Protein AF-A0A940NZF3-F1 (afdb_monomer_lite)

Radius of gyration: 13.32 Å; chains: 1; bounding box: 36×22×29 Å

Secondary structure (DSSP, 8-state):
-EEEEEEES--S---TT--SPP-S-B--HHHHHHHHHHHHTT-S--EEEEEES-GGGGHHHHHHHHHHHHHHHT-

Sequence (75 aa):
MNLTLHLTENCNMDCAYCTRVKQPVRMTEDVLDAACDLAFSQGNAAGFCFFGGEPLLELPLIERAIRRSKAKSAE

Foldseek 3Di:
DEDEDAQAQAAPDDDPPDPGDHDGDGDDLVNLLVVLCVQCVPHLDGHYHYDHHDSVVVVVSVVSSVVSSVVSNVD

Structure (mmCIF, N/CA/C/O backbone):
data_AF-A0A940NZF3-F1
#
_entry.id   AF-A0A940NZF3-F1
#
loop_
_atom_site.group_PDB
_atom_site.id
_atom_site.type_symbol
_atom_site.label_atom_id
_atom_site.label_alt_id
_atom_site.label_comp_id
_atom_site.label_asym_id
_atom_site.label_entity_id
_atom_site.label_seq_id
_atom_site.pdbx_PDB_ins_code
_atom_site.Cartn_x
_atom_site.Cartn_y
_atom_site.Cartn_z
_atom_site.occupancy
_atom_site.B_iso_or_equiv
_atom_site.auth_seq_id
_atom_site.auth_comp_id
_atom_site.auth_asym_id
_atom_site.auth_atom_id
_atom_site.pdbx_PDB_model_num
ATOM 1 N N . MET A 1 1 ? -9.132 -5.902 11.874 1.00 93.25 1 MET A N 1
ATOM 2 C CA . MET A 1 1 ? -8.519 -6.946 11.004 1.00 93.25 1 MET A CA 1
ATOM 3 C C . MET A 1 1 ? -7.181 -6.447 10.458 1.00 93.25 1 MET A C 1
ATOM 5 O O . MET A 1 1 ? -7.018 -5.237 10.379 1.00 93.25 1 MET A O 1
ATOM 9 N N . ASN A 1 2 ? -6.238 -7.326 10.088 1.00 95.25 2 ASN A N 1
ATOM 10 C CA . ASN A 1 2 ? -4.961 -6.916 9.481 1.00 95.25 2 ASN A CA 1
ATOM 11 C C . ASN A 1 2 ? -4.942 -7.222 7.979 1.00 95.25 2 ASN A C 1
ATOM 13 O O . ASN A 1 2 ? -5.167 -8.371 7.605 1.00 95.25 2 ASN A O 1
ATOM 17 N N . LEU A 1 3 ? -4.649 -6.223 7.143 1.00 97.62 3 LEU A N 1
ATOM 18 C CA . LEU A 1 3 ? -4.541 -6.367 5.688 1.00 97.62 3 LEU A CA 1
ATOM 19 C C . LEU A 1 3 ? -3.153 -5.955 5.186 1.00 97.62 3 LEU A C 1
ATOM 21 O O . LEU A 1 3 ? -2.620 -4.917 5.582 1.00 97.62 3 LEU A O 1
ATOM 25 N N . THR A 1 4 ? -2.605 -6.739 4.257 1.00 98.19 4 THR A N 1
ATOM 26 C CA . THR A 1 4 ? -1.418 -6.369 3.476 1.00 98.19 4 THR A CA 1
ATOM 27 C C . THR A 1 4 ? -1.868 -5.877 2.107 1.00 98.19 4 THR A C 1
ATOM 29 O O . THR A 1 4 ? -2.424 -6.644 1.322 1.00 98.19 4 THR A O 1
ATOM 32 N N . LEU A 1 5 ? -1.649 -4.595 1.826 1.00 98.19 5 LEU A N 1
ATOM 33 C CA . LEU A 1 5 ? -2.117 -3.927 0.618 1.00 98.19 5 LEU A CA 1
ATOM 34 C C . LEU A 1 5 ? -0.972 -3.776 -0.377 1.00 98.19 5 LEU A C 1
ATOM 36 O O . LEU A 1 5 ? -0.042 -3.010 -0.148 1.00 98.19 5 LEU A O 1
ATOM 40 N N . HIS A 1 6 ? -1.071 -4.492 -1.490 1.00 97.75 6 HIS A N 1
ATOM 41 C CA . HIS A 1 6 ? -0.185 -4.350 -2.640 1.00 97.75 6 HIS A CA 1
ATOM 42 C C . HIS A 1 6 ? -0.557 -3.097 -3.443 1.00 97.75 6 HIS A C 1
ATOM 44 O O . HIS A 1 6 ? -1.423 -3.155 -4.313 1.00 97.75 6 HIS A O 1
ATOM 50 N N . LEU A 1 7 ? 0.055 -1.953 -3.128 1.00 98.38 7 LEU A N 1
ATOM 51 C CA . LEU A 1 7 ? -0.311 -0.668 -3.744 1.00 98.38 7 LEU A CA 1
ATOM 52 C C . LEU A 1 7 ? 0.127 -0.574 -5.205 1.00 98.38 7 LEU A C 1
ATOM 54 O O . LEU A 1 7 ? -0.550 0.027 -6.035 1.00 98.38 7 LEU A O 1
ATOM 58 N N . THR A 1 8 ? 1.265 -1.179 -5.517 1.00 98.31 8 THR A N 1
ATOM 59 C CA . THR A 1 8 ? 1.852 -1.202 -6.851 1.00 98.31 8 THR A CA 1
ATOM 60 C C . THR A 1 8 ? 2.750 -2.418 -6.980 1.00 98.31 8 THR A C 1
ATOM 62 O O . THR A 1 8 ? 3.345 -2.847 -5.997 1.00 98.31 8 THR A O 1
ATOM 65 N N . GLU A 1 9 ? 2.882 -2.970 -8.178 1.00 97.50 9 GLU A N 1
ATOM 66 C CA . GLU A 1 9 ? 3.916 -3.968 -8.489 1.00 97.50 9 GLU A CA 1
ATOM 67 C C . GLU A 1 9 ? 5.159 -3.313 -9.124 1.00 97.50 9 GLU A C 1
ATOM 69 O O . GLU A 1 9 ? 6.113 -3.997 -9.499 1.00 97.50 9 GLU A O 1
ATOM 74 N N . ASN A 1 10 ? 5.180 -1.980 -9.245 1.00 97.69 10 ASN A N 1
ATOM 75 C CA . ASN A 1 10 ? 6.348 -1.235 -9.701 1.00 97.69 10 ASN A CA 1
ATOM 76 C C . ASN A 1 10 ? 7.339 -1.015 -8.548 1.00 97.69 10 ASN A C 1
ATOM 78 O O . ASN A 1 10 ? 6.940 -0.769 -7.411 1.00 97.69 10 ASN A O 1
ATOM 82 N N . CYS A 1 11 ? 8.638 -1.063 -8.836 1.00 97.56 11 CYS A N 1
ATOM 83 C CA . CYS A 1 11 ? 9.698 -0.814 -7.861 1.00 97.56 11 CYS A CA 1
ATOM 84 C C . CYS A 1 11 ? 10.839 -0.040 -8.525 1.00 97.56 11 CYS A C 1
ATOM 86 O O . CYS A 1 11 ? 11.211 -0.333 -9.660 1.00 97.56 11 CYS A O 1
ATOM 88 N N . ASN A 1 12 ? 11.407 0.934 -7.818 1.00 97.25 12 ASN A N 1
ATOM 89 C CA . ASN A 1 12 ? 12.547 1.732 -8.281 1.00 97.25 12 ASN A CA 1
ATOM 90 C C . ASN A 1 12 ? 13.911 1.048 -8.045 1.00 97.25 12 ASN A C 1
ATOM 92 O O . ASN A 1 12 ? 14.945 1.637 -8.354 1.00 97.25 12 ASN A O 1
ATOM 96 N N . MET A 1 13 ? 13.925 -0.178 -7.512 1.00 96.94 13 MET A N 1
ATOM 97 C CA . MET A 1 13 ? 15.119 -1.008 -7.322 1.00 96.94 13 MET A CA 1
ATOM 98 C C . MET A 1 13 ? 14.954 -2.376 -7.984 1.00 96.94 13 MET A C 1
ATOM 100 O O . MET A 1 13 ? 13.835 -2.849 -8.160 1.00 96.94 13 MET A O 1
ATOM 104 N N . ASP A 1 14 ? 16.069 -3.046 -8.293 1.00 96.06 14 ASP A N 1
ATOM 105 C CA . ASP A 1 14 ? 16.109 -4.387 -8.895 1.00 96.06 14 ASP A CA 1
ATOM 106 C C . ASP A 1 14 ? 16.891 -5.386 -8.027 1.00 96.06 14 ASP A C 1
ATOM 108 O O . ASP A 1 14 ? 17.944 -5.899 -8.396 1.00 96.06 14 ASP A O 1
ATOM 112 N N . CYS A 1 15 ? 16.403 -5.615 -6.805 1.00 97.06 15 CYS A N 1
ATOM 113 C CA . CYS A 1 15 ? 17.063 -6.501 -5.847 1.00 97.06 15 CYS A CA 1
ATOM 114 C C . CYS A 1 15 ? 17.172 -7.937 -6.390 1.00 97.06 15 CYS A C 1
ATOM 116 O O . CYS A 1 15 ? 16.153 -8.563 -6.678 1.00 97.06 15 CYS A O 1
ATOM 118 N N . ALA A 1 16 ? 18.389 -8.493 -6.423 1.00 97.62 16 ALA A N 1
ATOM 119 C CA . ALA A 1 16 ? 18.671 -9.826 -6.973 1.00 97.62 16 ALA A CA 1
ATOM 120 C C . ALA A 1 16 ? 17.913 -10.980 -6.286 1.00 97.62 16 ALA A C 1
ATOM 122 O O . ALA A 1 16 ? 17.713 -12.035 -6.879 1.00 97.62 16 ALA A O 1
ATOM 123 N N . TYR A 1 17 ? 17.493 -10.789 -5.035 1.00 97.12 17 TYR A N 1
ATOM 124 C CA . TYR A 1 17 ? 16.726 -11.771 -4.264 1.00 97.12 17 TYR A CA 1
ATOM 125 C C . TYR A 1 17 ? 15.203 -11.577 -4.368 1.00 97.12 17 TYR A C 1
ATOM 127 O O . TYR A 1 17 ? 14.445 -12.348 -3.780 1.00 97.12 17 TYR A O 1
ATOM 135 N N . CYS A 1 18 ? 14.729 -10.530 -5.051 1.00 96.56 18 CYS A N 1
ATOM 136 C CA . CYS A 1 18 ? 13.304 -10.235 -5.136 1.00 96.56 18 CYS A CA 1
ATOM 137 C C . CYS A 1 18 ? 12.623 -11.170 -6.140 1.00 96.56 18 CYS A C 1
ATOM 139 O O . CYS A 1 18 ? 12.960 -11.193 -7.319 1.00 96.56 18 CYS A O 1
ATOM 141 N N . THR A 1 19 ? 11.626 -11.919 -5.674 1.00 95.25 19 THR A N 1
ATOM 142 C CA . THR A 1 19 ? 10.886 -12.898 -6.485 1.00 95.25 19 THR A CA 1
ATOM 143 C C . THR A 1 19 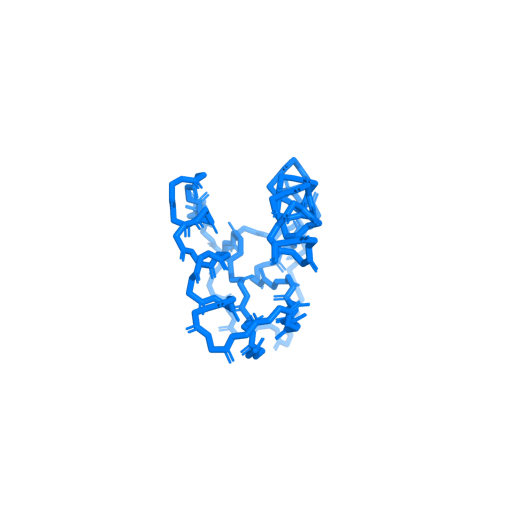? 9.670 -12.305 -7.207 1.00 95.25 19 THR A C 1
ATOM 145 O O . THR A 1 19 ? 8.954 -13.028 -7.899 1.00 95.25 19 THR A O 1
ATOM 148 N N . ARG A 1 20 ? 9.397 -11.002 -7.048 1.00 93.81 20 ARG A N 1
ATOM 149 C CA . ARG A 1 20 ? 8.255 -10.317 -7.673 1.00 93.81 20 ARG A CA 1
ATOM 150 C C . ARG A 1 20 ? 8.597 -9.829 -9.082 1.00 93.81 20 ARG A C 1
ATOM 152 O O . ARG A 1 20 ? 9.649 -9.232 -9.310 1.00 93.81 20 ARG A O 1
ATOM 159 N N . VAL A 1 21 ? 7.666 -10.034 -10.015 1.00 93.25 21 VAL A N 1
ATOM 160 C CA . VAL A 1 21 ? 7.739 -9.461 -11.367 1.00 93.25 21 VAL A CA 1
ATOM 161 C C . VAL A 1 21 ? 7.360 -7.985 -11.294 1.00 93.25 21 VAL A C 1
ATOM 163 O O . VAL A 1 21 ? 6.257 -7.653 -10.868 1.00 93.25 21 VAL A O 1
ATOM 166 N N . LYS A 1 22 ? 8.269 -7.106 -11.728 1.00 95.25 22 LYS A N 1
ATOM 167 C CA . LYS A 1 22 ? 8.036 -5.657 -11.755 1.00 95.25 22 LYS A CA 1
ATOM 168 C C . LYS A 1 22 ? 7.173 -5.292 -12.952 1.00 95.25 22 LYS A C 1
ATOM 170 O O . LYS A 1 22 ? 7.519 -5.619 -14.085 1.00 95.25 22 LYS A O 1
ATOM 175 N N . GLN A 1 23 ? 6.066 -4.608 -12.705 1.00 95.62 23 GLN A N 1
ATOM 176 C CA . GLN A 1 23 ? 5.108 -4.235 -13.745 1.00 95.62 23 GLN A CA 1
ATOM 177 C C . GLN A 1 23 ? 4.365 -2.949 -13.363 1.00 95.62 23 GLN A C 1
ATOM 179 O O . GLN A 1 23 ? 4.189 -2.682 -12.174 1.00 95.62 23 GLN A O 1
ATOM 184 N N . PRO A 1 24 ? 3.892 -2.152 -14.339 1.00 95.00 24 PRO A N 1
ATOM 185 C CA . PRO A 1 24 ? 3.189 -0.892 -14.091 1.00 95.00 24 PRO A CA 1
ATOM 186 C C . PRO A 1 24 ? 1.725 -1.118 -13.661 1.00 95.00 24 PRO A C 1
ATOM 188 O O . PRO A 1 24 ? 0.808 -0.474 -14.165 1.00 95.00 24 PRO A O 1
ATOM 191 N N . VAL A 1 25 ? 1.496 -2.061 -12.745 1.00 96.69 25 VAL A N 1
ATOM 192 C CA . VAL A 1 25 ? 0.186 -2.365 -12.159 1.00 96.69 25 VAL A CA 1
ATOM 193 C C . VAL A 1 25 ? 0.065 -1.620 -10.839 1.00 96.69 25 VAL A C 1
ATOM 195 O O . VAL A 1 25 ? 0.972 -1.684 -10.011 1.00 96.69 25 VAL A O 1
ATOM 198 N N . ARG A 1 26 ? -1.058 -0.926 -10.647 1.00 97.88 26 ARG A N 1
ATOM 199 C CA . ARG A 1 26 ? -1.342 -0.114 -9.460 1.00 97.88 26 ARG A CA 1
ATOM 200 C C . ARG A 1 26 ? -2.732 -0.410 -8.923 1.00 97.88 26 ARG A C 1
ATOM 202 O O . ARG A 1 26 ? -3.659 -0.642 -9.698 1.00 97.88 26 ARG A O 1
ATOM 209 N N . MET A 1 27 ? -2.868 -0.359 -7.605 1.00 98.25 27 MET A N 1
ATOM 210 C CA . MET A 1 27 ? -4.157 -0.350 -6.926 1.00 98.25 27 MET A CA 1
ATOM 211 C C . MET A 1 27 ? -4.912 0.939 -7.275 1.00 98.25 27 MET A C 1
ATOM 213 O O . MET A 1 27 ? -4.322 2.016 -7.335 1.00 98.25 27 MET A O 1
ATOM 217 N N . THR A 1 28 ? -6.220 0.838 -7.509 1.00 98.44 28 THR A N 1
ATOM 218 C CA . THR A 1 28 ? -7.079 2.014 -7.704 1.00 98.44 28 THR A CA 1
ATOM 219 C C . THR A 1 28 ? -7.568 2.558 -6.364 1.00 98.44 28 THR A C 1
ATOM 221 O O . THR A 1 28 ? -7.628 1.834 -5.368 1.00 98.44 28 THR A O 1
ATOM 224 N N . GLU A 1 29 ? -7.971 3.828 -6.339 1.00 98.38 29 GLU A N 1
ATOM 225 C CA . GLU A 1 29 ? -8.551 4.449 -5.142 1.00 98.38 29 GLU A CA 1
ATOM 226 C C . GLU A 1 29 ? -9.820 3.729 -4.665 1.00 98.38 29 GLU A C 1
ATOM 228 O O . GLU A 1 29 ? -9.993 3.536 -3.466 1.00 98.38 29 GLU A O 1
ATOM 233 N N . ASP A 1 30 ? -10.664 3.262 -5.590 1.00 98.50 30 ASP A N 1
ATOM 234 C CA . ASP A 1 30 ? -11.886 2.522 -5.254 1.00 98.50 30 ASP A CA 1
ATOM 235 C C . ASP A 1 30 ? -11.579 1.195 -4.545 1.00 98.50 30 ASP A C 1
ATOM 237 O O . ASP A 1 30 ? -12.230 0.837 -3.563 1.00 98.50 30 ASP A O 1
ATOM 241 N N . VAL A 1 31 ? -10.555 0.470 -5.015 1.00 98.44 31 VAL A N 1
ATOM 242 C CA . VAL A 1 31 ? -10.115 -0.783 -4.384 1.00 98.44 31 VAL A CA 1
ATOM 243 C C . VAL A 1 31 ? -9.511 -0.507 -3.010 1.00 98.44 31 VAL A C 1
ATOM 245 O O . VAL A 1 31 ? -9.785 -1.250 -2.068 1.00 98.44 31 VAL A O 1
ATOM 248 N N . LEU A 1 32 ? -8.725 0.564 -2.874 1.00 98.44 32 LEU A N 1
ATOM 249 C CA . LEU A 1 32 ? -8.167 0.982 -1.590 1.00 98.44 32 LEU A CA 1
ATOM 250 C C . LEU A 1 32 ? -9.275 1.300 -0.579 1.00 98.44 32 LEU A C 1
ATOM 252 O O . LEU A 1 32 ? -9.234 0.832 0.559 1.00 98.44 32 LEU A O 1
ATOM 256 N N . ASP A 1 33 ? -10.275 2.069 -0.999 1.00 97.75 33 ASP A N 1
ATOM 257 C CA . ASP A 1 33 ? -11.390 2.471 -0.151 1.00 97.75 33 ASP A CA 1
ATOM 258 C C . ASP A 1 33 ? -12.221 1.259 0.297 1.00 97.75 33 ASP A C 1
ATOM 260 O O . ASP A 1 33 ? -12.531 1.135 1.486 1.00 97.75 33 ASP A O 1
ATOM 264 N N . ALA A 1 34 ? -12.495 0.323 -0.618 1.00 98.19 34 ALA A N 1
ATOM 265 C CA . ALA A 1 34 ? -13.158 -0.940 -0.302 1.00 98.19 34 ALA A CA 1
ATOM 266 C C . ALA A 1 34 ? -12.322 -1.818 0.648 1.00 98.19 34 ALA A C 1
ATOM 268 O O . ALA A 1 34 ? -12.871 -2.458 1.547 1.00 98.19 34 ALA A O 1
ATOM 269 N N . ALA A 1 35 ? -10.993 -1.834 0.499 1.00 98.00 35 ALA A N 1
ATOM 270 C CA . ALA A 1 35 ? -10.099 -2.553 1.404 1.00 98.00 35 ALA A CA 1
ATOM 271 C C . ALA A 1 35 ? -10.092 -1.938 2.813 1.00 98.00 35 ALA A C 1
ATOM 273 O O . ALA A 1 35 ? -10.096 -2.674 3.800 1.00 98.00 35 ALA A O 1
ATOM 274 N N . CYS A 1 36 ? -10.133 -0.607 2.928 1.00 97.19 36 CYS A N 1
ATOM 275 C CA . CYS A 1 36 ? -10.329 0.057 4.215 1.00 97.19 36 CYS A CA 1
ATOM 276 C C . CYS A 1 36 ? -11.666 -0.354 4.842 1.00 97.19 36 CYS A C 1
ATOM 278 O O . CYS A 1 36 ? -11.679 -0.766 5.997 1.00 97.19 36 CYS A O 1
ATOM 280 N N . ASP A 1 37 ? -12.772 -0.322 4.096 1.00 96.31 37 ASP A N 1
ATOM 281 C CA . ASP A 1 37 ? -14.083 -0.723 4.628 1.00 96.31 37 ASP A CA 1
ATOM 282 C C . ASP A 1 37 ? -14.085 -2.179 5.107 1.00 96.31 37 ASP A C 1
ATOM 284 O O . ASP A 1 37 ? -14.583 -2.483 6.192 1.00 96.31 37 ASP A O 1
ATOM 288 N N . LEU A 1 38 ? -13.443 -3.074 4.350 1.00 97.38 38 LEU A N 1
ATOM 289 C CA . LEU A 1 38 ? -13.254 -4.464 4.748 1.00 97.38 38 LEU A CA 1
ATOM 290 C C . LEU A 1 38 ? -12.450 -4.584 6.053 1.00 97.38 38 LEU A C 1
ATOM 292 O O . LEU A 1 38 ? -12.831 -5.358 6.933 1.00 97.38 38 LEU A O 1
ATOM 296 N N . ALA A 1 39 ? -11.371 -3.815 6.213 1.00 96.94 39 ALA A N 1
ATOM 297 C CA . ALA A 1 39 ? -10.505 -3.880 7.392 1.00 96.94 39 ALA A CA 1
ATOM 298 C C . ALA A 1 39 ? -11.238 -3.528 8.702 1.00 96.94 39 ALA A C 1
ATOM 300 O O .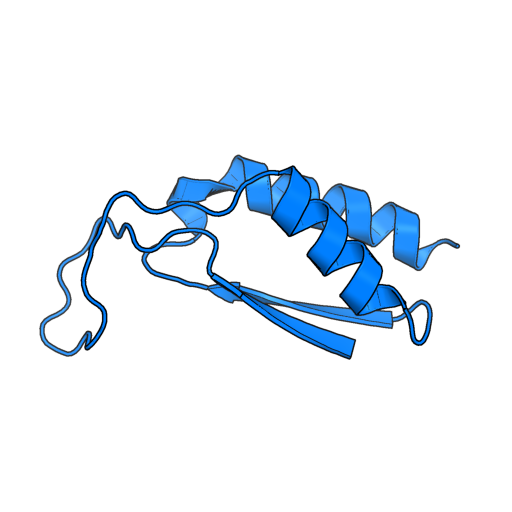 ALA A 1 39 ? -10.920 -4.094 9.756 1.00 96.94 39 ALA A O 1
ATOM 301 N N . PHE A 1 40 ? -12.225 -2.630 8.609 1.00 96.81 40 PHE A N 1
ATOM 302 C CA . PHE A 1 40 ? -13.077 -2.164 9.710 1.00 96.81 40 PHE A CA 1
ATOM 303 C C . PHE A 1 40 ? -14.438 -2.887 9.788 1.00 96.81 40 PHE A C 1
ATOM 305 O O . PHE A 1 40 ? -15.230 -2.626 10.688 1.00 96.81 40 PHE A O 1
ATOM 312 N N . SER A 1 41 ? -14.715 -3.855 8.907 1.00 95.50 41 SER A N 1
ATOM 313 C CA . SER A 1 41 ? -15.996 -4.589 8.891 1.00 95.50 41 SER A CA 1
ATOM 314 C C . SER A 1 41 ? -16.291 -5.398 10.164 1.00 95.50 41 SER A C 1
ATOM 316 O O . SER A 1 41 ? -17.429 -5.798 10.393 1.00 95.50 41 SER A O 1
ATOM 318 N N . GLN A 1 42 ? -15.275 -5.644 10.997 1.00 90.19 42 GLN A N 1
ATOM 319 C CA . GLN A 1 42 ? -15.371 -6.422 12.238 1.00 90.19 42 GLN A CA 1
ATOM 320 C C . GLN A 1 42 ? -15.109 -5.585 13.503 1.00 90.19 42 GLN A C 1
ATOM 322 O O . GLN A 1 42 ? -14.925 -6.150 14.580 1.00 90.19 42 GLN A O 1
ATOM 327 N N . GLY A 1 43 ? -15.055 -4.254 13.390 1.00 92.00 43 GLY A N 1
ATOM 328 C CA . GLY A 1 43 ? -14.842 -3.343 14.515 1.00 92.00 43 GLY A CA 1
ATOM 329 C C . GLY A 1 43 ? -14.012 -2.114 14.145 1.00 92.00 43 GLY A C 1
ATOM 330 O O . GLY A 1 43 ? -13.573 -1.953 13.012 1.00 92.00 43 GLY A O 1
ATOM 331 N N . ASN A 1 44 ? -13.742 -1.266 15.134 1.00 92.00 44 ASN A N 1
ATOM 332 C CA . ASN A 1 44 ? -13.053 0.019 14.957 1.00 92.00 44 ASN A CA 1
ATOM 333 C C . ASN A 1 44 ? -11.512 -0.067 14.987 1.00 92.00 44 ASN A C 1
ATOM 335 O O . ASN A 1 44 ? -10.829 0.957 14.970 1.00 92.00 44 ASN A O 1
ATOM 339 N N . ALA A 1 45 ? -10.948 -1.278 15.029 1.00 94.19 45 ALA A N 1
ATOM 340 C CA . ALA A 1 45 ? -9.508 -1.511 15.059 1.00 94.19 45 ALA A CA 1
ATOM 341 C C . ALA A 1 45 ? -9.045 -2.340 13.851 1.00 94.19 45 ALA A C 1
ATOM 343 O O . ALA A 1 45 ? -9.476 -3.480 13.627 1.00 94.19 45 ALA A O 1
ATOM 344 N N . ALA A 1 46 ? -8.101 -1.781 13.096 1.00 95.62 46 ALA A N 1
ATOM 345 C CA . ALA A 1 46 ? -7.513 -2.408 11.922 1.00 95.62 46 ALA A CA 1
ATOM 346 C C . ALA A 1 46 ? -6.006 -2.143 11.829 1.00 95.62 46 ALA A C 1
ATOM 348 O O . ALA A 1 46 ? -5.519 -1.098 12.256 1.00 95.62 46 ALA A O 1
ATOM 349 N N . GLY A 1 47 ? -5.279 -3.099 11.255 1.00 96.12 47 GLY A N 1
ATOM 350 C CA . GLY A 1 47 ? -3.864 -2.979 10.928 1.00 96.12 47 GLY A CA 1
ATOM 351 C C . GLY A 1 47 ? -3.656 -2.993 9.418 1.00 96.12 47 GLY A C 1
ATOM 352 O O . GLY A 1 47 ? -4.270 -3.788 8.706 1.00 96.12 47 GLY A O 1
ATOM 353 N N . PHE A 1 48 ? -2.761 -2.137 8.935 1.00 97.31 48 PHE A N 1
ATOM 354 C CA . PHE A 1 48 ? -2.399 -2.067 7.523 1.00 97.31 48 PHE A CA 1
ATOM 355 C C . PHE A 1 48 ? -0.896 -2.257 7.353 1.00 97.31 48 PHE A C 1
ATOM 357 O O . PHE A 1 48 ? -0.098 -1.609 8.029 1.00 97.31 48 PHE A O 1
ATOM 364 N N . CYS A 1 49 ? -0.519 -3.125 6.420 1.00 98.25 49 CYS A N 1
ATOM 365 C CA . CYS A 1 49 ? 0.834 -3.230 5.893 1.00 98.25 49 CYS A CA 1
ATOM 366 C C . CYS A 1 49 ? 0.808 -2.773 4.432 1.00 98.25 49 CYS A C 1
ATOM 368 O O . CYS A 1 49 ? 0.220 -3.443 3.585 1.00 98.25 49 CYS A O 1
ATOM 370 N N . PHE A 1 50 ? 1.410 -1.621 4.134 1.00 98.44 50 PHE A N 1
ATOM 371 C CA . PHE A 1 50 ? 1.565 -1.154 2.756 1.00 98.44 50 PHE A CA 1
ATOM 372 C C . PHE A 1 50 ? 2.742 -1.882 2.110 1.00 98.44 50 PHE A C 1
ATOM 374 O O . PHE A 1 50 ? 3.858 -1.849 2.625 1.00 98.44 50 PHE A O 1
ATOM 381 N N . PHE A 1 51 ? 2.472 -2.577 1.010 1.00 97.81 51 PHE A N 1
ATOM 382 C CA . PHE A 1 51 ? 3.397 -3.503 0.369 1.00 97.81 51 PHE A CA 1
ATOM 383 C C . PHE A 1 51 ? 3.248 -3.467 -1.162 1.00 97.81 51 PHE A C 1
ATOM 385 O O . PHE A 1 51 ? 2.539 -2.619 -1.710 1.00 97.81 51 PHE A O 1
ATOM 392 N N . GLY A 1 52 ? 3.936 -4.376 -1.856 1.00 96.25 52 GLY A N 1
ATOM 393 C CA . GLY A 1 52 ? 3.985 -4.452 -3.315 1.00 96.25 52 GLY A CA 1
ATOM 394 C C . GLY A 1 52 ? 5.428 -4.474 -3.813 1.00 96.25 52 GLY A C 1
ATOM 395 O O . GLY A 1 52 ? 6.257 -5.195 -3.261 1.00 96.25 52 GLY A O 1
ATOM 396 N N . GLY A 1 53 ? 5.715 -3.688 -4.849 1.00 96.75 53 GLY A N 1
ATOM 397 C CA . GLY A 1 53 ? 7.064 -3.302 -5.248 1.00 96.75 53 GLY A CA 1
ATOM 398 C C . GLY A 1 53 ? 7.642 -2.280 -4.267 1.00 96.75 53 GLY A C 1
ATOM 399 O O . GLY A 1 53 ? 8.001 -2.643 -3.154 1.00 96.75 53 GLY A O 1
ATOM 400 N N . GLU A 1 54 ? 7.727 -1.007 -4.662 1.00 97.88 54 GLU A N 1
ATOM 401 C CA . GLU A 1 54 ? 8.069 0.100 -3.753 1.00 97.88 54 GLU A CA 1
ATOM 402 C C . GLU A 1 54 ? 6.799 0.893 -3.388 1.00 97.88 54 GLU A C 1
ATOM 404 O O . GLU A 1 54 ? 6.321 1.684 -4.208 1.00 97.88 54 GLU A O 1
ATOM 409 N N . PRO A 1 55 ? 6.229 0.711 -2.181 1.00 98.06 55 PRO A N 1
ATOM 410 C CA . PRO A 1 55 ? 4.977 1.357 -1.786 1.00 98.06 55 PRO A CA 1
ATOM 411 C C . PRO A 1 55 ? 5.045 2.885 -1.779 1.00 98.06 55 PRO A C 1
ATOM 413 O O . PRO A 1 55 ? 4.033 3.534 -2.036 1.00 98.06 55 PRO A O 1
ATOM 416 N N . LEU A 1 56 ? 6.214 3.480 -1.511 1.00 98.25 56 LEU A N 1
ATOM 417 C CA . LEU A 1 56 ? 6.358 4.938 -1.457 1.00 98.25 56 LEU A CA 1
ATOM 418 C C . LEU A 1 56 ? 6.245 5.610 -2.832 1.00 98.25 56 LEU A C 1
ATOM 420 O O . LEU A 1 56 ? 6.040 6.822 -2.890 1.00 98.25 56 LEU A O 1
ATOM 424 N N . LEU A 1 57 ? 6.293 4.847 -3.932 1.00 98.12 57 LEU A N 1
ATOM 425 C CA . LEU A 1 57 ? 5.917 5.360 -5.255 1.00 98.12 57 LEU A CA 1
ATOM 426 C C . LEU A 1 57 ? 4.429 5.745 -5.323 1.00 98.12 57 LEU A C 1
ATOM 428 O O . LEU A 1 57 ? 4.062 6.598 -6.124 1.00 98.12 57 LEU A O 1
ATOM 432 N N . GLU A 1 58 ? 3.596 5.169 -4.452 1.00 98.44 58 GLU A N 1
ATOM 433 C CA . GLU A 1 58 ? 2.164 5.455 -4.315 1.00 98.44 58 GLU A CA 1
ATOM 434 C C . GLU A 1 58 ? 1.851 6.183 -2.993 1.00 98.44 58 GLU A C 1
ATOM 436 O O . GLU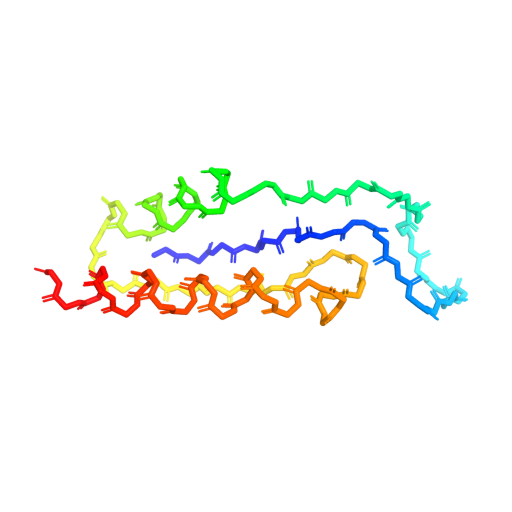 A 1 58 ? 0.812 5.955 -2.368 1.00 98.44 58 GLU A O 1
ATOM 441 N N . LEU A 1 59 ? 2.738 7.082 -2.545 1.00 98.50 59 LEU A N 1
ATOM 442 C CA . LEU A 1 59 ? 2.546 7.874 -1.320 1.00 98.50 59 LEU A CA 1
ATOM 443 C C . LEU A 1 59 ? 1.144 8.524 -1.202 1.00 98.50 59 LEU A C 1
ATOM 445 O O . LEU A 1 59 ? 0.559 8.439 -0.119 1.00 98.50 59 LEU A O 1
ATOM 449 N N . PRO A 1 60 ? 0.535 9.085 -2.272 1.00 98.50 60 PRO A N 1
ATOM 450 C CA . PRO A 1 60 ? -0.826 9.622 -2.190 1.00 98.50 60 PRO A CA 1
ATOM 451 C C . PRO A 1 60 ? -1.887 8.586 -1.776 1.00 98.50 60 PRO A C 1
ATOM 453 O O . PRO A 1 60 ? -2.816 8.922 -1.035 1.00 98.50 60 PRO A O 1
ATOM 456 N N . LEU A 1 61 ? -1.749 7.320 -2.197 1.00 98.25 61 LEU A N 1
ATOM 457 C CA . LEU A 1 61 ? -2.651 6.238 -1.781 1.00 98.25 61 LEU A CA 1
ATOM 458 C C . LEU A 1 61 ? -2.458 5.893 -0.301 1.00 98.25 61 LEU A C 1
ATOM 460 O O . LEU A 1 61 ? -3.442 5.690 0.408 1.00 98.25 61 LEU A O 1
ATOM 464 N N . ILE A 1 62 ? -1.218 5.894 0.197 1.00 98.62 62 ILE A N 1
ATOM 465 C CA . ILE A 1 6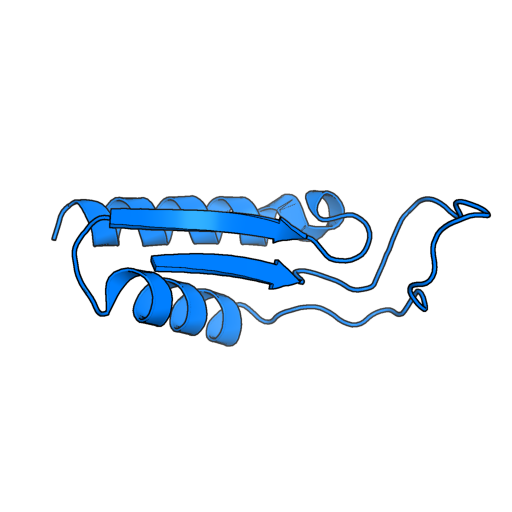2 ? -0.931 5.693 1.628 1.00 98.62 62 ILE A CA 1
ATOM 466 C C . ILE A 1 62 ? -1.612 6.784 2.464 1.00 98.62 62 ILE A C 1
ATOM 468 O O . ILE A 1 62 ? -2.321 6.488 3.429 1.00 98.62 62 ILE A O 1
ATOM 472 N N . GLU A 1 63 ? -1.457 8.051 2.081 1.00 98.56 63 GLU A N 1
ATOM 473 C CA . GLU A 1 63 ? -2.086 9.175 2.782 1.00 98.56 63 GLU A CA 1
ATOM 474 C C . GLU A 1 63 ? -3.617 9.097 2.745 1.00 98.56 63 GLU A C 1
ATOM 476 O O . GLU A 1 63 ? -4.285 9.382 3.747 1.00 98.56 63 GLU A O 1
ATOM 481 N N . ARG A 1 64 ? -4.191 8.674 1.610 1.00 98.38 64 ARG A N 1
ATOM 482 C CA . ARG A 1 64 ? -5.630 8.419 1.476 1.00 98.38 64 ARG A CA 1
ATOM 483 C C . ARG A 1 64 ? -6.096 7.319 2.426 1.00 98.38 64 ARG A C 1
ATOM 485 O O . ARG A 1 64 ? -7.059 7.545 3.163 1.00 98.38 64 ARG A O 1
ATOM 492 N N . ALA A 1 65 ? -5.392 6.190 2.469 1.00 98.00 65 ALA A N 1
ATOM 493 C CA . ALA A 1 65 ? -5.698 5.073 3.356 1.00 98.00 65 ALA A CA 1
ATOM 494 C C . ALA A 1 65 ? -5.681 5.504 4.827 1.00 98.00 65 ALA A C 1
ATOM 496 O O . ALA A 1 65 ? -6.603 5.184 5.577 1.00 98.00 65 ALA A O 1
ATOM 497 N N . ILE A 1 66 ? -4.675 6.287 5.235 1.00 97.81 66 ILE A N 1
ATOM 498 C CA . ILE A 1 66 ? -4.570 6.823 6.598 1.00 97.81 66 ILE A CA 1
ATOM 499 C C . ILE A 1 66 ? -5.758 7.739 6.908 1.00 97.81 66 ILE A C 1
ATOM 501 O O . ILE A 1 66 ? -6.367 7.608 7.969 1.00 97.81 66 ILE A O 1
ATOM 505 N N . ARG A 1 67 ? -6.117 8.656 6.000 1.00 97.94 67 ARG A N 1
ATOM 506 C CA . ARG A 1 67 ? -7.244 9.583 6.195 1.00 97.94 67 ARG A CA 1
ATOM 507 C C . ARG A 1 67 ? -8.568 8.837 6.349 1.00 97.94 67 ARG A C 1
ATOM 509 O O . ARG A 1 67 ? -9.301 9.107 7.297 1.00 97.94 67 ARG A O 1
ATOM 516 N N . ARG A 1 68 ? -8.847 7.884 5.455 1.00 95.81 68 ARG A N 1
ATOM 517 C CA . ARG A 1 68 ? -10.063 7.059 5.496 1.00 95.81 68 ARG A CA 1
ATOM 518 C C . ARG A 1 68 ? -10.113 6.199 6.758 1.00 95.81 68 ARG A C 1
ATOM 520 O O . ARG A 1 68 ? -11.136 6.164 7.433 1.00 95.81 68 ARG A O 1
ATOM 527 N N . SER A 1 69 ? -8.996 5.570 7.118 1.00 96.06 69 SER A N 1
ATOM 528 C CA . SER A 1 69 ? -8.905 4.710 8.305 1.00 96.06 69 SER A CA 1
ATOM 529 C C . SER A 1 69 ? -9.072 5.489 9.607 1.00 96.06 69 SER A C 1
ATOM 531 O O . SER A 1 69 ? -9.707 4.993 10.529 1.00 96.06 69 SER A O 1
ATOM 533 N N . LYS A 1 70 ? -8.563 6.727 9.685 1.00 95.56 70 LYS A N 1
ATOM 534 C CA . LYS A 1 70 ? -8.797 7.606 10.841 1.00 95.56 70 LYS A CA 1
ATOM 535 C C . LYS A 1 70 ? -10.278 7.928 11.019 1.00 95.56 70 LYS A C 1
ATOM 537 O O . LYS A 1 70 ? -10.765 7.849 12.141 1.00 95.56 70 LYS A O 1
ATOM 542 N N . ALA A 1 71 ? -10.984 8.246 9.930 1.00 94.12 71 ALA A N 1
ATOM 543 C CA . ALA A 1 71 ? -12.429 8.459 9.976 1.00 94.12 71 ALA A CA 1
ATOM 544 C C . ALA A 1 71 ? -13.159 7.195 10.464 1.00 94.12 71 ALA A C 1
ATOM 546 O O . ALA A 1 71 ? -13.935 7.273 11.408 1.00 94.12 71 ALA A O 1
ATOM 547 N N . LYS A 1 72 ? -12.809 6.023 9.916 1.00 93.00 72 LYS A N 1
ATOM 548 C CA . LYS A 1 72 ? -13.377 4.720 10.302 1.00 93.00 72 LYS A CA 1
ATOM 549 C C . LYS A 1 72 ? -13.107 4.313 11.751 1.00 93.00 72 LYS A C 1
ATOM 551 O O . LYS A 1 72 ? -13.958 3.700 12.373 1.00 93.00 72 LYS A O 1
ATOM 556 N N . SER A 1 73 ? -11.935 4.633 12.294 1.00 92.44 73 SER A N 1
ATOM 557 C CA . SER A 1 73 ? -11.595 4.301 13.685 1.00 92.44 73 SER A CA 1
ATOM 558 C C . SER A 1 73 ? -12.345 5.141 14.724 1.00 92.44 73 SER A C 1
ATOM 560 O O . SER A 1 73 ? -12.331 4.797 15.903 1.00 92.44 73 SER A O 1
ATOM 562 N N . ALA A 1 74 ? -12.944 6.257 14.296 1.00 88.38 74 ALA A N 1
ATOM 563 C CA . ALA A 1 74 ? -13.713 7.160 15.147 1.00 88.38 74 ALA A CA 1
ATOM 564 C C . ALA A 1 74 ? -15.234 6.902 15.098 1.00 88.38 74 ALA A C 1
ATOM 566 O O . ALA A 1 74 ? -15.956 7.515 15.884 1.00 88.38 74 ALA A O 1
ATOM 567 N N . GLU A 1 75 ? -15.696 6.039 14.182 1.00 77.44 75 GLU A N 1
ATOM 568 C CA . GLU A 1 75 ? -17.071 5.508 14.108 1.00 77.44 75 GLU A CA 1
ATOM 569 C C . GLU A 1 75 ? -17.294 4.422 15.178 1.00 77.44 75 GLU A C 1
ATOM 571 O O . GLU A 1 75 ? -18.391 4.428 15.782 1.00 77.44 75 GLU A O 1
#

pLDDT: mean 96.38, std 3.04, range [77.44, 98.62]

=== Feature glossary ===
Feature key, reading from the visual/contextual features back to the raw sequence:

Rendered structure images. Six rendered views show the 3D structure from the faces of a cube — i.e. along ±x, ±y, ±z. Rendering representation is drawn randomly per protein from cartoon (secondary-structure ribbons), sticks (backbone bonds), or molecular surface; coloring is either N→C rainbow (blue at the N-terminus through red at the C-terminus) or one color per chain.

Contact-map, Ramachandran, and PAE plots. The contact map is a binary N×N matrix image: pixel (i, j) is dark where Cα_i and Cα_j are within 8 Å and |i−j|>4. Because the |i−j|>4 filter removes local helical contacts, off-diagonal stripes parallel to the main diagonal indicate parallel β-sheets; stripes perpendicular to it indicate antiparallel β-sheets. The Ramachandran plot scatters every residue's (φ, ψ) pair against the sterically allowed regions. The PAE heatmap renders the predicted-aligned-error matrix.

InterPro / GO / CATH / organism. Database cross-references. InterPro integrates a dozen domain/family signature databases into unified entries with residue-range hits. GO terms attach function/process/location labels with evidence codes. CATH codes position the fold in a four-level structural taxonomy. Organism is the NCBI-taxonomy species name.

Nearest PDB structures. The Foldseek neighbor list gives the closest experimentally determined structures in the PDB, ranked by structural alignment. TM-score near 1 means near-identical fold; near 0.3 means only rough topology match. This is how one finds what a novel AlphaFold prediction most resembles in the solved-structure universe.

Predicted aligned error. PAE(i, j) answers: if I align the predicted and true structures on residue i, how far off (in Å) do I expect residue j to be? A block-diagonal PAE matrix with low values on the blocks and high values off-diagonal is the signature of a multi-domain protein with confidently predicted domains but uncertain inter-domain orientation.

Solvent-accessible surface area. Accessible surface area quantifies burial. A residue with SASA near zero is packed into the hydrophobic core; 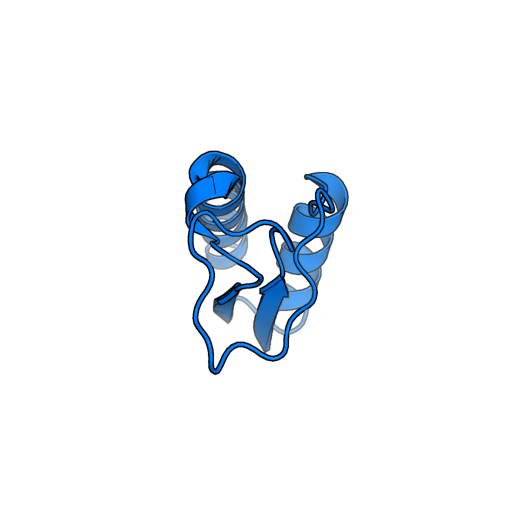one with SASA >100 Å² sits on the surface. Computed here via the Shrake–Rupley numerical algorithm with a 1.4 Å probe.

B-factor. B-factor (Debye–Waller factor) reflects atomic displacement in the crystal lattice. It is an experimental observable (units Å²), not a prediction; low values mean the atom is pinned down, high values mean it moves or is heterogeneous across the crystal.

pLDDT. For AlphaFold models, the B-factor field carries pLDDT — the model's own estimate of local accuracy on a 0–100 scale. Regions with pLDDT<50 should be treated as essentially unmodeled; they often correspond to intrinsically disordered segments.

Backbone torsions (φ/ψ). φ (phi) and ψ (psi) are the two rotatable backbone dihedrals per residue: φ is the C(i-1)–N–Cα–C torsion, ψ is the N–Cα–C–N(i+1) torsion, both in degrees on (−180°, 180°]. α-helical residues cluster near (−60°, −45°); β-strand residues near (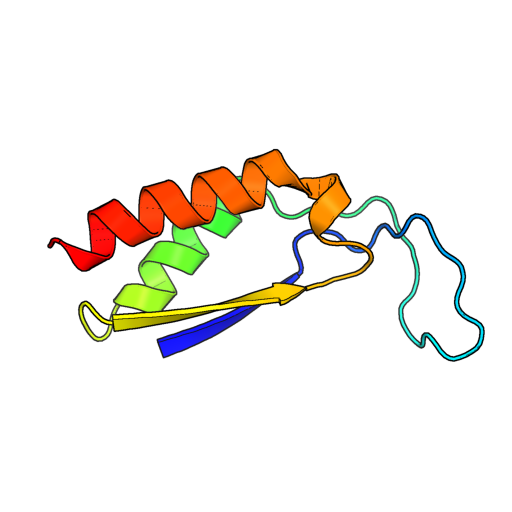−120°, +130°). A Ramachandran plot is simply a scatter of (φ, ψ) for every residue.

Radius of gyration, Cα contacts, bounding box. Radius of gyration (Rg) is the root-mean-square distance of Cα atoms from their centroid — a single number for overall size and compactness. A globular domain of N residues has Rg ≈ 2.2·N^0.38 Å; an extended or disordered chain has a much larger Rg. The Cα contact count is the number of residue pairs whose Cα atoms are within 8 Å and are more than four positions apart in sequence — a standard proxy for tertiary packing density. The bounding box is the smallest axis-aligned box enclosing all Cα atoms.

Secondary structure (3-state, P-SEA). Three-state secondary structure (P-SEA) collapses the eight DSSP classes into helix (a), strand (b), and coil (c). P-SEA assigns these from Cα geometry alone — distances and angles — without requiring backbone oxygens, so it works on any Cα trace.

Secondary structure (8-state, DSSP). DSSP 8-state secondary structure assigns each residue one of H (α-helix), G (3₁₀-helix), I (π-helix), E (extended β-strand), B (isolated β-bridge), T (hydrogen-bonded turn), S (bend), or '-' (coil). The assignment is computed from backbone hydrogen-bond geometry via the Kabsch–Sander algorithm.

Foldseek 3Di. A 3Di character summarizes, for each residue, the relative orientation of the Cα frame of its nearest spatial neighbor. Because it encodes fold topology rather than chemistry, 3Di alignments detect remote structural similarity that sequence alignment misses.

mmCIF coordinates. The mmCIF block holds the 3D Cartesian coordinates of each backbone atom (N, Cα, C, O) in ångströms. mmCIF is the PDB's canonical archive format — a tagged-loop text representation of the atomic model.

Sequence. Sequence gives the chain of amino acids in standard one-letter code (A=alanine, C=cysteine, …, Y=tyrosine), read N→C. It is the only feature that is directly encoded by the gene; all structural features are derived from the folded form of this sequence.